Protein AF-A0A480A8V1-F1 (afdb_monomer_lite)

Structure (mmCIF, N/CA/C/O backbone):
data_AF-A0A480A8V1-F1
#
_entry.id   AF-A0A480A8V1-F1
#
loop_
_atom_site.group_PDB
_atom_site.id
_atom_site.type_symbol
_atom_site.label_atom_id
_atom_site.label_alt_id
_atom_site.label_comp_id
_atom_site.label_asym_id
_atom_site.label_entity_id
_atom_site.label_seq_id
_atom_site.pdbx_PDB_ins_code
_atom_site.Cartn_x
_atom_site.Cartn_y
_atom_site.Cartn_z
_atom_site.occupancy
_atom_site.B_iso_or_equiv
_atom_site.auth_seq_id
_atom_site.auth_comp_id
_atom_site.auth_asym_id
_atom_site.auth_atom_id
_atom_site.pdbx_PDB_model_num
ATOM 1 N N . MET A 1 1 ? -6.347 -2.952 -9.487 1.00 91.12 1 MET A N 1
ATOM 2 C CA . MET A 1 1 ? -5.275 -3.950 -9.290 1.00 91.12 1 MET A CA 1
ATOM 3 C C . MET A 1 1 ? -5.212 -4.457 -7.857 1.00 91.12 1 MET A C 1
ATOM 5 O O . MET A 1 1 ? -5.297 -5.660 -7.668 1.00 91.12 1 MET A O 1
ATOM 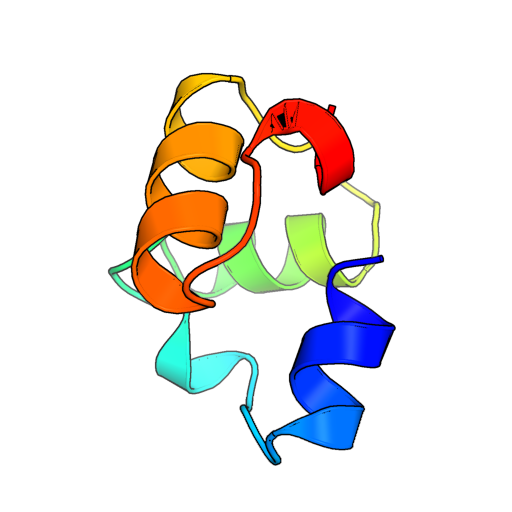9 N N . LEU A 1 2 ? -5.129 -3.569 -6.857 1.00 94.44 2 LEU A N 1
ATOM 10 C CA . LEU A 1 2 ? -5.066 -3.962 -5.442 1.00 94.44 2 LEU A CA 1
ATOM 11 C C . LEU A 1 2 ? -6.178 -4.935 -5.015 1.00 94.44 2 LEU A C 1
ATOM 13 O O . LEU A 1 2 ? -5.858 -6.013 -4.535 1.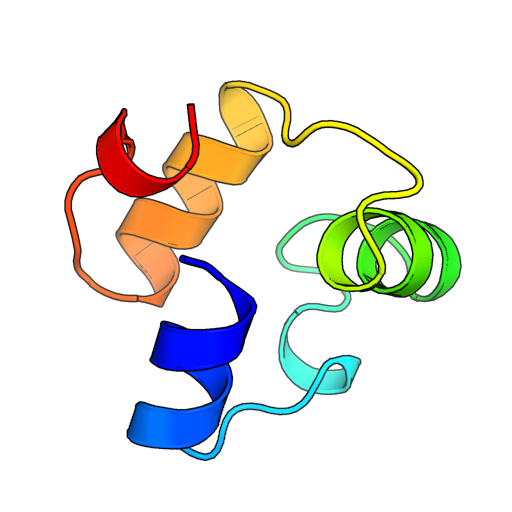00 94.44 2 LEU A O 1
ATOM 17 N N . GLU A 1 3 ? -7.450 -4.604 -5.262 1.00 94.69 3 GLU A N 1
ATOM 18 C CA . GLU A 1 3 ? -8.586 -5.489 -4.937 1.00 94.69 3 GLU A CA 1
ATOM 19 C C . GLU A 1 3 ? -8.455 -6.882 -5.580 1.00 94.69 3 GLU A C 1
ATOM 21 O O . GLU A 1 3 ? -8.641 -7.887 -4.911 1.00 94.69 3 GLU A O 1
ATOM 26 N N . HIS A 1 4 ? -8.031 -6.971 -6.844 1.00 94.94 4 HIS A N 1
ATOM 27 C CA . HIS A 1 4 ? -7.849 -8.266 -7.514 1.00 94.94 4 HIS A CA 1
ATOM 28 C C . HIS A 1 4 ? -6.737 -9.112 -6.893 1.00 94.94 4 HIS A C 1
ATOM 30 O O . HIS A 1 4 ? -6.887 -10.323 -6.768 1.00 94.94 4 HIS A O 1
ATOM 36 N N . LEU A 1 5 ? -5.620 -8.495 -6.502 1.00 95.75 5 LEU A N 1
ATOM 37 C CA . LEU A 1 5 ? -4.543 -9.207 -5.811 1.00 95.75 5 LEU A CA 1
ATOM 38 C C . LEU A 1 5 ? -4.963 -9.638 -4.406 1.00 95.75 5 LEU A C 1
ATOM 40 O O . LEU A 1 5 ? -4.528 -10.690 -3.938 1.00 95.75 5 LEU A O 1
ATOM 44 N N . MET A 1 6 ? -5.810 -8.841 -3.751 1.00 96.31 6 MET A N 1
ATOM 45 C CA . MET A 1 6 ? -6.406 -9.206 -2.474 1.00 96.31 6 MET A CA 1
ATOM 46 C C . MET A 1 6 ? -7.304 -10.433 -2.621 1.00 96.31 6 MET A C 1
ATOM 48 O O . MET A 1 6 ? -7.075 -11.419 -1.926 1.00 96.31 6 MET A O 1
ATOM 52 N N . ASP A 1 7 ? -8.236 -10.418 -3.574 1.00 96.69 7 ASP A N 1
ATOM 53 C CA . ASP A 1 7 ? -9.149 -11.536 -3.830 1.00 96.69 7 ASP A CA 1
ATOM 54 C C . ASP A 1 7 ? -8.388 -12.808 -4.228 1.00 96.69 7 ASP A C 1
ATOM 56 O O . ASP A 1 7 ? -8.609 -13.874 -3.656 1.00 96.69 7 ASP A O 1
ATOM 60 N N . ALA A 1 8 ? -7.422 -12.693 -5.147 1.00 96.19 8 ALA A N 1
ATOM 61 C CA . ALA A 1 8 ? -6.636 -13.827 -5.635 1.00 96.19 8 ALA A CA 1
ATOM 62 C C . ALA A 1 8 ? -5.773 -14.494 -4.550 1.00 96.19 8 ALA A C 1
ATOM 64 O O . ALA A 1 8 ? -5.430 -15.669 -4.673 1.00 96.19 8 ALA A O 1
ATOM 65 N N . ARG A 1 9 ? -5.396 -13.754 -3.499 1.00 95.19 9 ARG A N 1
ATOM 66 C CA . ARG A 1 9 ? -4.560 -14.252 -2.393 1.00 95.19 9 ARG A CA 1
ATOM 67 C C . ARG A 1 9 ? -5.320 -14.385 -1.069 1.00 95.19 9 ARG A C 1
ATOM 69 O O . ARG A 1 9 ? -4.700 -14.707 -0.061 1.00 95.19 9 ARG A O 1
ATOM 76 N N . GLY A 1 10 ? -6.632 -14.137 -1.056 1.00 95.94 10 GLY A N 1
ATOM 77 C CA . GLY A 1 10 ? -7.464 -14.181 0.152 1.00 95.94 10 GLY A CA 1
ATOM 78 C C . GLY A 1 10 ? -7.092 -13.143 1.220 1.00 95.94 10 GLY A C 1
ATOM 79 O O . GLY A 1 10 ? -7.354 -13.364 2.402 1.00 95.94 10 GLY A O 1
ATOM 80 N N . ILE A 1 11 ? -6.466 -12.031 0.824 1.00 96.94 11 ILE A N 1
ATOM 81 C CA . ILE A 1 11 ? -6.006 -10.968 1.727 1.00 96.94 11 ILE A CA 1
ATOM 82 C C . ILE A 1 11 ? -7.164 -10.032 2.062 1.00 96.94 11 ILE A C 1
ATOM 84 O O . ILE A 1 11 ? -7.894 -9.574 1.184 1.00 96.94 11 ILE A O 1
ATOM 88 N N . LYS A 1 12 ? -7.307 -9.685 3.339 1.00 96.62 12 LYS A N 1
ATOM 89 C CA . LYS A 1 12 ? -8.323 -8.746 3.821 1.00 96.62 12 LYS A CA 1
ATOM 90 C C . LYS A 1 12 ? -7.731 -7.352 3.997 1.00 96.62 12 LYS A C 1
ATOM 92 O O . LYS A 1 12 ? -6.533 -7.173 4.187 1.00 96.62 12 LYS A O 1
ATOM 97 N N . GLN A 1 13 ? -8.595 -6.334 4.028 1.00 96.12 13 GLN A N 1
ATOM 98 C CA . GLN A 1 13 ? -8.168 -4.960 4.332 1.00 96.12 13 GLN A CA 1
ATOM 99 C C . GLN A 1 13 ? -7.462 -4.859 5.696 1.00 96.12 13 GLN A C 1
ATOM 101 O O . GLN A 1 13 ? -6.534 -4.074 5.846 1.00 96.12 13 GLN A O 1
ATOM 106 N N . SER A 1 14 ? -7.864 -5.666 6.685 1.00 96.94 14 SER A N 1
ATOM 107 C CA . SER A 1 14 ? -7.210 -5.721 8.001 1.00 96.94 14 SER A CA 1
ATOM 108 C C . SER A 1 14 ? -5.724 -6.053 7.918 1.00 96.94 14 SER A C 1
ATOM 110 O O . SER A 1 14 ? -4.952 -5.542 8.719 1.00 96.94 14 SER A O 1
ATOM 112 N N . ASP A 1 15 ? -5.330 -6.855 6.933 1.00 96.94 15 ASP A N 1
ATOM 113 C CA . ASP A 1 15 ? -3.964 -7.361 6.796 1.00 96.94 15 ASP A CA 1
ATOM 114 C C . ASP A 1 15 ? -3.036 -6.306 6.176 1.00 96.94 15 ASP A C 1
ATOM 116 O O . ASP A 1 15 ? -1.818 -6.394 6.279 1.00 96.94 15 ASP A O 1
ATOM 120 N N . LEU A 1 16 ? -3.618 -5.274 5.557 1.00 96.50 16 LEU A N 1
ATOM 121 C CA . LEU A 1 16 ? -2.901 -4.123 5.011 1.00 96.50 16 LEU A CA 1
ATOM 122 C C . LEU A 1 16 ? -2.774 -2.974 6.028 1.00 96.50 16 LEU A C 1
ATOM 124 O O . LEU A 1 16 ? -2.086 -1.981 5.764 1.00 96.50 16 LEU A O 1
ATOM 128 N N . VAL A 1 17 ? -3.424 -3.085 7.193 1.00 97.06 17 VAL A N 1
ATOM 129 C CA . VAL A 1 17 ? -3.291 -2.107 8.281 1.00 97.06 17 VAL A CA 1
ATOM 130 C C . VAL A 1 17 ? -1.895 -2.219 8.882 1.00 97.06 17 VAL A C 1
ATOM 132 O O . VAL A 1 17 ? -1.419 -3.303 9.189 1.00 97.06 17 VAL A O 1
ATOM 135 N N . GLY A 1 18 ? -1.213 -1.086 9.025 1.00 95.12 18 GLY A N 1
ATOM 136 C CA . GLY A 1 18 ? 0.198 -1.030 9.414 1.00 95.12 18 GLY A CA 1
ATOM 137 C C . GLY A 1 18 ? 1.169 -1.277 8.254 1.00 95.12 18 GLY A C 1
ATOM 138 O O . GLY A 1 18 ? 2.298 -0.810 8.325 1.00 95.12 18 GLY A O 1
ATOM 139 N N . VAL A 1 19 ? 0.721 -1.910 7.162 1.00 95.56 19 VAL A N 1
ATOM 140 C CA . VAL A 1 19 ? 1.518 -2.086 5.936 1.00 95.56 19 VAL A CA 1
ATOM 141 C C . VAL A 1 19 ? 1.520 -0.796 5.121 1.00 95.56 19 VAL A C 1
ATOM 143 O O . VAL A 1 19 ? 2.570 -0.232 4.841 1.00 95.56 19 VAL A O 1
ATOM 146 N N . ILE A 1 20 ? 0.335 -0.288 4.769 1.00 94.94 20 ILE A N 1
ATOM 147 C CA . ILE A 1 20 ? 0.201 0.930 3.948 1.00 94.94 20 ILE A CA 1
ATOM 148 C C . ILE A 1 20 ? -0.390 2.122 4.704 1.00 94.94 20 ILE A C 1
ATOM 150 O O . ILE A 1 20 ? -0.530 3.205 4.131 1.00 94.94 20 ILE A O 1
ATOM 154 N N . GLY A 1 21 ? -0.763 1.943 5.972 1.00 95.62 21 GLY A N 1
ATOM 155 C CA . GLY A 1 21 ? -1.317 3.003 6.810 1.00 95.62 21 GLY A CA 1
ATOM 156 C C . GLY A 1 21 ? -2.325 2.504 7.840 1.00 95.62 21 GLY A C 1
ATOM 157 O O . GLY A 1 21 ? -2.407 1.316 8.143 1.00 95.62 21 GLY A O 1
ATOM 158 N N . SER A 1 22 ? -3.104 3.432 8.396 1.00 97.12 22 SER A N 1
ATOM 159 C CA . SER A 1 22 ? -4.166 3.116 9.355 1.00 97.12 22 SER A CA 1
ATOM 160 C C . SER A 1 22 ? -5.367 2.440 8.682 1.00 97.12 22 SER A C 1
ATOM 162 O O . SER A 1 22 ? -5.521 2.484 7.463 1.00 97.12 22 SER A O 1
ATOM 164 N N . LYS A 1 23 ? -6.282 1.876 9.483 1.00 96.69 23 LYS A N 1
ATOM 165 C CA . LYS A 1 23 ? -7.539 1.279 8.992 1.00 96.69 23 LYS A CA 1
ATOM 166 C C . LYS A 1 23 ? -8.334 2.219 8.074 1.00 96.69 23 LYS A C 1
ATOM 168 O O . LYS A 1 23 ? -8.869 1.772 7.063 1.00 96.69 23 LYS A O 1
ATOM 173 N N . GLY A 1 24 ? -8.392 3.510 8.412 1.00 97.12 24 GLY A N 1
ATOM 174 C CA . GLY A 1 24 ? -9.053 4.523 7.584 1.00 97.12 24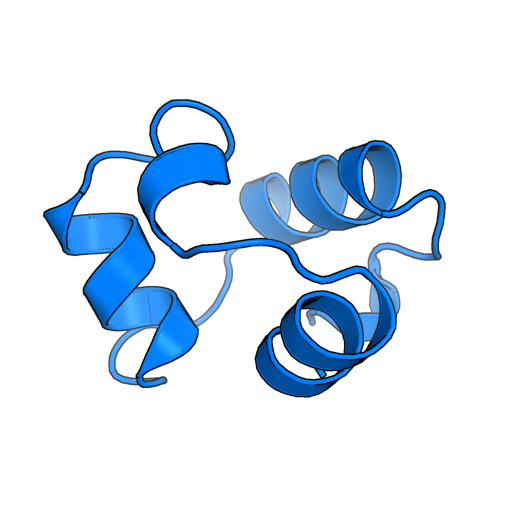 GLY A CA 1
ATOM 175 C C . GLY A 1 24 ? -8.364 4.692 6.231 1.00 97.12 24 GLY A C 1
ATOM 176 O O . GLY A 1 24 ? -9.019 4.594 5.199 1.00 97.12 24 GLY A O 1
ATOM 177 N N . VAL A 1 25 ? -7.033 4.830 6.234 1.00 96.44 25 VAL A N 1
ATOM 178 C CA . VAL A 1 25 ? -6.233 4.964 5.005 1.00 96.44 25 VAL A CA 1
ATOM 179 C C . VAL A 1 25 ? -6.381 3.738 4.109 1.00 96.44 25 VAL A C 1
ATOM 181 O O . VAL A 1 25 ? -6.594 3.890 2.911 1.00 96.44 25 VAL A O 1
ATOM 184 N N . VAL A 1 26 ? -6.309 2.527 4.671 1.00 96.94 26 VAL A N 1
ATOM 185 C CA . VAL A 1 26 ? -6.503 1.292 3.898 1.00 96.94 26 VAL A CA 1
ATOM 186 C C . VAL A 1 26 ? -7.882 1.274 3.246 1.00 96.94 26 VAL A C 1
ATOM 188 O O . VAL A 1 26 ? -7.984 1.009 2.052 1.00 96.94 26 VAL A O 1
ATOM 191 N N . SER A 1 27 ? -8.936 1.592 4.003 1.00 96.50 27 SER A N 1
ATOM 192 C CA . SER A 1 27 ? -10.298 1.637 3.468 1.00 96.50 27 SER A CA 1
ATOM 193 C C . SER A 1 27 ? -10.426 2.661 2.341 1.00 96.50 27 SER A C 1
ATOM 195 O O . SER A 1 27 ? -10.992 2.354 1.295 1.00 96.50 27 SER A O 1
ATOM 197 N N . GLU A 1 28 ? -9.873 3.863 2.503 1.00 97.06 28 GLU A N 1
ATOM 198 C CA . GLU A 1 28 ? -9.888 4.883 1.451 1.00 97.06 28 GLU A CA 1
ATOM 199 C C . GLU A 1 28 ? -9.144 4.435 0.190 1.00 97.06 28 GLU A C 1
ATOM 201 O O . GLU A 1 28 ? -9.631 4.668 -0.915 1.00 97.06 28 GLU A O 1
ATOM 206 N N . VAL A 1 29 ? -7.993 3.778 0.344 1.00 95.62 29 VAL A N 1
ATOM 207 C CA . VAL A 1 29 ? -7.182 3.273 -0.770 1.00 95.62 29 VAL A CA 1
ATOM 208 C C . VAL A 1 29 ? -7.891 2.135 -1.503 1.00 95.62 29 VAL A C 1
ATOM 210 O O . VAL A 1 29 ? -8.016 2.174 -2.726 1.00 95.62 29 VAL A O 1
ATOM 213 N N . VAL A 1 30 ? -8.399 1.139 -0.774 1.00 94.69 30 VAL A N 1
ATOM 214 C CA . VAL A 1 30 ? -9.079 -0.023 -1.368 1.00 94.69 30 VAL A CA 1
ATOM 215 C C . VAL A 1 30 ? -10.382 0.399 -2.044 1.00 94.69 30 VAL A C 1
ATOM 217 O O . VAL A 1 30 ? -10.660 -0.042 -3.150 1.00 94.69 30 VAL A O 1
ATOM 220 N N . ASN A 1 31 ? -11.127 1.336 -1.449 1.00 94.62 31 ASN A N 1
ATOM 221 C CA . ASN A 1 31 ? -12.329 1.909 -2.061 1.00 94.62 31 ASN A CA 1
ATOM 222 C C . ASN A 1 31 ? -12.029 3.018 -3.090 1.00 94.62 31 ASN A C 1
ATOM 224 O O . ASN A 1 31 ? -12.949 3.721 -3.507 1.00 94.62 31 ASN A O 1
ATOM 228 N N . ARG A 1 32 ? -10.758 3.223 -3.471 1.00 91.81 32 ARG A N 1
ATOM 229 C CA . ARG A 1 32 ? -10.298 4.210 -4.471 1.00 91.81 32 ARG A CA 1
ATOM 230 C C . ARG A 1 32 ? -10.705 5.660 -4.187 1.00 91.81 32 ARG A C 1
ATOM 232 O O . ARG A 1 32 ? -10.677 6.503 -5.078 1.00 91.81 32 ARG A O 1
ATOM 239 N N . LYS A 1 33 ? -11.042 5.972 -2.937 1.00 95.62 33 LYS A N 1
ATOM 240 C CA . LYS A 1 33 ? -11.280 7.341 -2.454 1.00 95.62 33 LYS A CA 1
ATOM 241 C C . LYS A 1 33 ? -9.973 8.115 -2.300 1.00 95.62 33 LYS A C 1
ATOM 243 O O . LYS A 1 33 ? -9.980 9.341 -2.279 1.00 95.62 33 LYS A O 1
ATOM 248 N N . ARG A 1 34 ? -8.856 7.393 -2.193 1.00 94.12 34 ARG A N 1
ATOM 249 C CA . ARG A 1 34 ? -7.507 7.939 -2.093 1.00 94.12 34 ARG A CA 1
ATOM 250 C C . ARG A 1 34 ? -6.569 7.212 -3.046 1.00 94.12 34 ARG A C 1
ATOM 252 O O . ARG A 1 34 ? -6.556 5.985 -3.091 1.00 94.12 34 ARG A O 1
ATOM 259 N N . ALA A 1 35 ? -5.763 7.979 -3.775 1.00 95.06 35 ALA A N 1
ATOM 260 C CA . ALA A 1 35 ? -4.721 7.428 -4.633 1.00 95.06 35 ALA A CA 1
ATOM 261 C C . ALA A 1 35 ? -3.608 6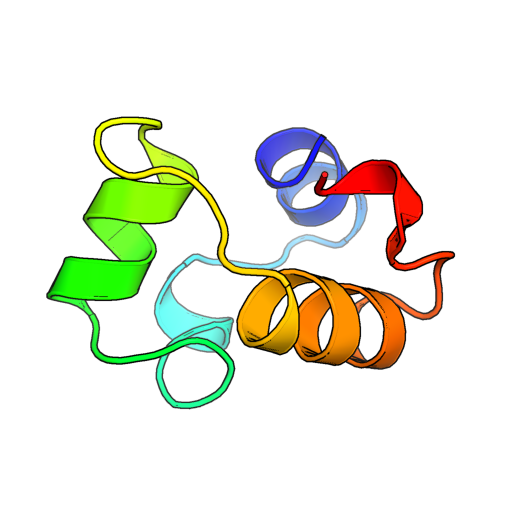.761 -3.806 1.00 95.06 35 ALA A C 1
ATOM 263 O O . ALA A 1 35 ? -3.270 7.217 -2.709 1.00 95.06 35 ALA A O 1
ATOM 264 N N . ILE A 1 36 ? -3.016 5.704 -4.359 1.00 96.62 36 ILE A N 1
ATOM 265 C CA . ILE A 1 36 ? -1.857 5.030 -3.770 1.00 96.62 36 ILE A CA 1
ATOM 266 C C . ILE A 1 36 ? -0.624 5.911 -3.997 1.00 96.62 36 ILE A C 1
ATOM 268 O O . ILE A 1 36 ? -0.297 6.27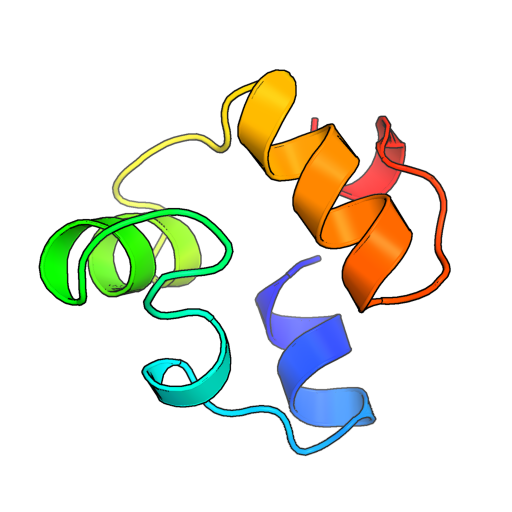9 -5.122 1.00 96.62 36 ILE A O 1
ATOM 272 N N . SER A 1 37 ? 0.074 6.272 -2.922 1.00 96.38 37 SER A N 1
ATOM 273 C CA . SER A 1 37 ? 1.348 6.992 -3.036 1.00 96.38 37 SER A CA 1
ATOM 274 C C . SER A 1 37 ? 2.468 6.077 -3.540 1.00 96.38 37 SER A C 1
ATOM 276 O O . SER A 1 37 ? 2.432 4.867 -3.330 1.00 96.38 37 SER A O 1
ATOM 278 N N . LYS A 1 38 ? 3.539 6.646 -4.110 1.00 96.44 38 LYS A N 1
ATOM 279 C CA . LYS A 1 38 ? 4.719 5.871 -4.547 1.00 96.44 38 LYS A CA 1
ATOM 280 C C . LYS A 1 38 ? 5.322 5.005 -3.431 1.00 96.44 38 LYS A C 1
ATOM 282 O O . LYS A 1 38 ? 5.763 3.891 -3.694 1.00 96.44 38 LYS A O 1
ATOM 287 N N . ALA A 1 39 ? 5.323 5.501 -2.191 1.00 96.25 39 ALA A N 1
ATOM 288 C CA . ALA A 1 39 ? 5.796 4.742 -1.035 1.00 96.25 39 ALA A CA 1
ATOM 289 C C . ALA A 1 39 ? 4.904 3.521 -0.765 1.00 96.25 39 ALA A C 1
ATOM 291 O O . ALA A 1 39 ? 5.409 2.409 -0.663 1.00 96.25 39 ALA A O 1
ATOM 292 N N . GLN A 1 40 ? 3.581 3.709 -0.748 1.00 96.69 40 GLN A N 1
ATOM 293 C CA . GLN A 1 40 ? 2.630 2.607 -0.579 1.00 96.69 40 GLN A CA 1
ATOM 294 C C . GLN A 1 40 ? 2.684 1.619 -1.749 1.00 96.69 40 GLN A C 1
ATOM 296 O O . GLN A 1 40 ? 2.621 0.420 -1.516 1.00 96.69 40 GLN A O 1
ATOM 301 N N . ALA A 1 41 ? 2.847 2.090 -2.989 1.00 97.38 41 ALA A N 1
ATOM 302 C CA . ALA A 1 41 ? 3.010 1.232 -4.161 1.00 97.38 41 ALA A CA 1
ATOM 303 C C . ALA A 1 41 ? 4.240 0.324 -4.025 1.00 97.38 41 ALA A C 1
ATOM 305 O O . ALA A 1 41 ? 4.162 -0.865 -4.328 1.00 97.38 41 ALA A O 1
ATOM 306 N N . LYS A 1 42 ? 5.359 0.861 -3.514 1.00 97.88 42 LYS A N 1
ATOM 307 C CA . LYS A 1 42 ? 6.559 0.072 -3.214 1.00 97.88 42 LYS A CA 1
ATOM 308 C C . LYS A 1 42 ? 6.274 -0.990 -2.151 1.00 97.88 42 LYS A C 1
ATOM 310 O O . LYS A 1 42 ? 6.537 -2.162 -2.399 1.00 97.88 42 LYS A O 1
ATOM 315 N N . THR A 1 43 ? 5.672 -0.603 -1.026 1.00 97.19 43 THR A N 1
ATOM 316 C CA . THR A 1 43 ? 5.328 -1.543 0.051 1.00 97.19 43 THR A CA 1
ATOM 317 C C . THR A 1 43 ? 4.350 -2.625 -0.414 1.00 97.19 43 THR A C 1
ATOM 319 O O . THR A 1 43 ? 4.514 -3.790 -0.070 1.00 97.19 43 THR A O 1
ATOM 322 N N . LEU A 1 44 ? 3.350 -2.275 -1.228 1.00 97.19 44 LEU A N 1
ATOM 323 C CA . LEU A 1 44 ? 2.412 -3.238 -1.809 1.00 97.19 44 LEU A CA 1
ATOM 324 C C . LEU A 1 44 ? 3.104 -4.176 -2.796 1.00 97.19 44 LEU A C 1
ATOM 326 O O . LEU A 1 44 ? 2.815 -5.367 -2.790 1.00 97.19 44 LEU A O 1
ATOM 330 N N . GLY A 1 45 ? 4.026 -3.668 -3.615 1.00 97.25 45 GLY A N 1
ATOM 331 C CA . GLY A 1 45 ? 4.842 -4.498 -4.498 1.00 97.25 45 GLY A CA 1
ATOM 332 C C . GLY A 1 45 ? 5.637 -5.545 -3.719 1.00 97.25 45 GLY A C 1
ATOM 333 O O . GLY A 1 45 ? 5.576 -6.727 -4.044 1.00 97.25 45 GLY A O 1
ATOM 334 N N . GLU A 1 46 ? 6.296 -5.136 -2.635 1.00 97.00 46 GLU A N 1
ATOM 335 C CA . GLU A 1 46 ? 7.027 -6.043 -1.740 1.00 97.00 46 GLU A CA 1
ATOM 336 C C . GLU A 1 46 ? 6.086 -7.053 -1.057 1.00 97.00 46 GLU A C 1
ATOM 338 O O . GLU A 1 46 ? 6.331 -8.256 -1.106 1.00 97.00 46 GLU A O 1
ATOM 343 N N . PHE A 1 47 ? 4.962 -6.593 -0.498 1.00 96.19 47 PHE A N 1
ATOM 344 C CA . PHE A 1 47 ? 3.981 -7.441 0.191 1.00 96.19 47 PHE A CA 1
ATOM 345 C C . PHE A 1 47 ? 3.345 -8.490 -0.735 1.00 96.19 47 PHE A C 1
ATOM 347 O O . PHE A 1 47 ? 3.194 -9.663 -0.383 1.00 96.19 47 PHE A O 1
ATOM 354 N N . PHE A 1 48 ? 2.969 -8.081 -1.948 1.00 95.88 48 PHE A N 1
ATOM 355 C CA . PHE A 1 48 ? 2.358 -8.970 -2.931 1.00 95.88 48 PHE A CA 1
ATOM 356 C C . PHE A 1 48 ? 3.385 -9.755 -3.760 1.00 95.88 48 PHE A C 1
ATOM 358 O O . PHE A 1 48 ? 2.994 -10.675 -4.477 1.00 95.88 48 PHE A O 1
ATOM 365 N N . ASN A 1 49 ? 4.678 -9.449 -3.615 1.00 95.94 49 ASN A N 1
ATOM 366 C CA . ASN A 1 49 ? 5.771 -9.955 -4.442 1.00 95.94 49 ASN A CA 1
ATOM 367 C C . ASN A 1 49 ? 5.526 -9.720 -5.947 1.00 95.94 49 ASN A C 1
ATOM 369 O O . ASN A 1 49 ? 5.623 -10.630 -6.771 1.00 95.94 49 ASN A O 1
ATOM 373 N N . VAL A 1 50 ? 5.153 -8.487 -6.292 1.00 96.44 50 VAL A N 1
ATOM 374 C CA . VAL A 1 50 ? 4.869 -8.024 -7.659 1.00 96.44 50 VAL A CA 1
ATOM 375 C C . VAL A 1 50 ? 5.521 -6.662 -7.914 1.00 96.44 50 VAL A C 1
ATOM 377 O O . VAL A 1 50 ? 5.948 -5.975 -6.989 1.00 96.44 50 VAL A O 1
ATOM 380 N N . SER A 1 51 ? 5.583 -6.229 -9.175 1.00 97.50 51 SER A N 1
ATOM 381 C CA . SER A 1 51 ? 6.134 -4.908 -9.504 1.00 97.50 51 SER A CA 1
ATOM 382 C C . SER A 1 51 ? 5.297 -3.770 -8.884 1.00 97.50 51 SER A C 1
ATOM 384 O O . SER A 1 51 ? 4.082 -3.737 -9.097 1.00 97.50 51 SER A O 1
ATOM 386 N N . PRO A 1 52 ? 5.917 -2.782 -8.202 1.00 96.31 52 PRO A N 1
ATOM 387 C CA . PRO A 1 52 ? 5.228 -1.591 -7.692 1.00 96.31 52 PRO A CA 1
ATOM 388 C C . PRO A 1 52 ? 4.479 -0.789 -8.763 1.00 96.31 52 PRO A C 1
ATOM 390 O O . PRO A 1 52 ? 3.514 -0.099 -8.448 1.00 96.31 52 PRO A O 1
ATOM 393 N N . ALA A 1 53 ? 4.897 -0.897 -10.031 1.00 96.50 53 ALA A N 1
ATOM 394 C CA . ALA A 1 53 ? 4.264 -0.215 -11.161 1.00 96.50 53 ALA A CA 1
ATOM 395 C C . ALA A 1 53 ? 2.791 -0.614 -11.368 1.00 96.50 53 ALA A C 1
ATOM 397 O O . ALA A 1 53 ? 2.049 0.109 -12.017 1.00 96.50 53 ALA A O 1
ATOM 398 N N . LEU A 1 54 ? 2.353 -1.736 -10.791 1.00 95.06 54 LEU A N 1
ATOM 399 C CA . LEU A 1 54 ? 0.960 -2.186 -10.823 1.00 95.06 54 LEU A CA 1
ATOM 400 C C . LEU A 1 54 ? 0.007 -1.334 -9.967 1.00 95.06 54 LEU A C 1
ATOM 402 O O . LEU A 1 54 ? -1.212 -1.498 -10.059 1.00 95.06 54 LEU A O 1
ATOM 406 N N . PHE A 1 55 ? 0.554 -0.474 -9.105 1.00 94.19 55 PHE A N 1
ATOM 407 C CA . PHE A 1 55 ? -0.194 0.351 -8.156 1.00 94.19 55 PHE A CA 1
ATOM 408 C C . PHE A 1 55 ? -0.025 1.860 -8.395 1.00 94.19 55 PHE A C 1
ATOM 410 O O . PHE A 1 55 ? -0.464 2.642 -7.551 1.00 94.19 55 PHE A O 1
ATOM 417 N N . ILE A 1 56 ? 0.632 2.254 -9.491 1.00 87.25 56 ILE A N 1
ATOM 418 C CA . ILE A 1 56 ? 0.852 3.652 -9.899 1.00 87.25 56 ILE A CA 1
ATOM 419 C C . ILE A 1 56 ? -0.173 4.041 -10.962 1.00 87.25 56 ILE A C 1
ATOM 421 O O . ILE A 1 56 ? -0.471 3.185 -11.824 1.00 87.25 56 ILE A O 1
#

Seconda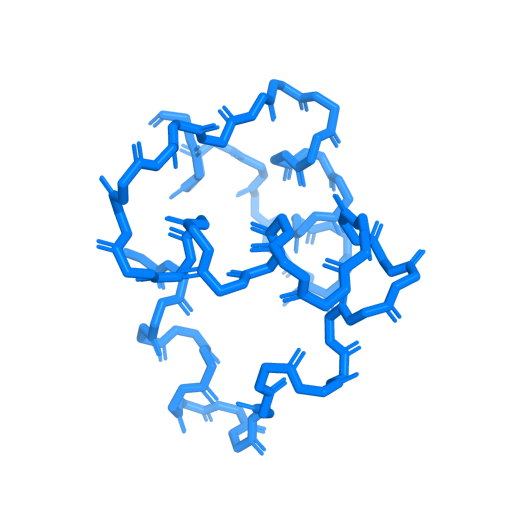ry structure (DSSP, 8-state):
-HHHHHHHHT--GGGGBTTTB-HHHHHHHHTTSSPPPHHHHHHHHHHHTS-GGGG-

InterPro domains:
  IPR001387 Cro/C1-type, helix-turn-helix domain [PS50943] (2-55)
  IPR001387 Cro/C1-type, helix-turn-helix domain [SM00530] (1-55)
  IPR010982 Lambda repressor-like, DNA-binding domain superfamily [G3DSA:1.10.260.40] (1-56)
  IPR010982 Lambda repressor-like, DNA-binding domain superfamily [SSF47413] (1-55)

Foldseek 3Di:
DVVVLCVVVVNDLVNCDVQQHHSVVSVCPVVVVDARDLVSLVSVCVVSVHHSVVRD

pLDDT: mean 95.83, std 1.7, range [87.25, 97.88]

Organism: NCBI:txid136072

Radius of gyration: 9.91 Å; chains: 1; bounding box: 19×22×21 Å

Sequence (56 aa):
MLEHLMDARGIKQSDLVGVIGSKGVVSEVVNRKRAISKAQAKTLGEFFNVSPALFI